Protein AF-A0A1B7MEP1-F1 (afdb_monomer)

Radius of gyration: 32.29 Å; Cα contacts (8 Å, |Δi|>4): 50; chains: 1; bounding box: 71×80×72 Å

Solvent-accessible surface area (backbone atoms only — not comparable to full-atom values): 10264 Å² total; per-residue (Å²): 138,83,87,85,88,88,86,80,92,76,86,88,84,75,83,90,73,89,74,81,84,78,90,70,82,79,74,71,77,76,84,64,59,68,63,49,52,53,50,51,51,52,48,52,54,51,49,54,53,48,52,52,52,44,51,51,49,16,66,77,67,74,41,58,53,68,57,53,52,52,51,50,49,58,62,42,48,66,64,74,46,75,61,55,59,72,58,42,42,55,53,52,45,65,82,37,41,70,62,47,41,53,74,48,51,92,72,38,76,90,61,93,63,86,75,49,73,67,55,54,49,54,34,48,54,54,47,36,70,76,28,78,91,46,45,65,59,55,37,53,51,52,52,52,49,49,59,64,64,68,56,82,71,48,72,69,56,56,51,56,63,74,72,109

Sequence (164 aa):
DWQVAPVMHGPSSYPDHHSLIDDSADIVPAVKGRRQDAANAALQEGFVDLERVIQELSRKTSLPTHQVITLWNKSHARVINNVNHWNAYGGYFKDNLKQELSRLGAEAPKSHGTPSATVRRNCYELFKMSFPDTWQDILELHEEAAMLLGVPQTVAMRGQEFQK

Mean predicted aligned error: 18.84 Å

Structure (mmCIF, N/CA/C/O backbone):
data_AF-A0A1B7MEP1-F1
#
_entry.id   AF-A0A1B7MEP1-F1
#
loop_
_atom_site.group_PDB
_atom_site.id
_atom_site.type_symbol
_atom_site.label_atom_id
_atom_site.label_alt_id
_atom_site.label_comp_id
_atom_site.label_asym_id
_atom_site.label_entity_id
_atom_site.label_seq_id
_atom_site.pdbx_PDB_ins_code
_atom_site.Cartn_x
_atom_site.Cartn_y
_atom_site.Cartn_z
_atom_site.occupancy
_atom_site.B_iso_or_equiv
_atom_site.auth_seq_id
_atom_site.auth_comp_id
_atom_site.auth_asym_id
_atom_site.auth_atom_id
_atom_site.pdbx_PDB_model_num
ATOM 1 N N . ASP A 1 1 ? 48.228 58.971 42.644 1.00 36.19 1 ASP A N 1
ATOM 2 C CA . ASP A 1 1 ? 49.571 58.4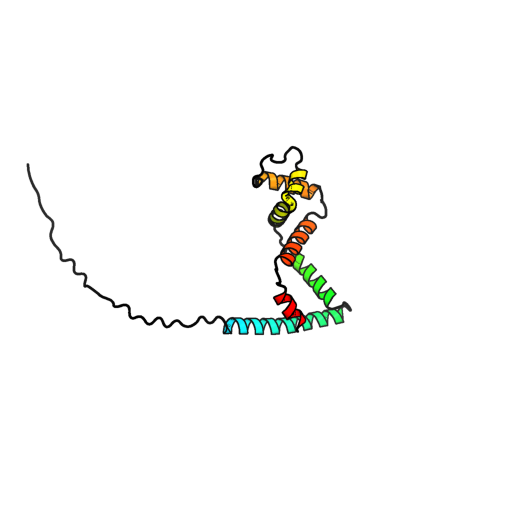75 42.965 1.00 36.19 1 ASP A CA 1
ATOM 3 C C . ASP A 1 1 ? 49.967 57.346 42.023 1.00 36.19 1 ASP A C 1
ATOM 5 O O . ASP A 1 1 ? 49.292 56.329 41.986 1.00 36.19 1 ASP A O 1
ATOM 9 N N . TRP A 1 2 ? 51.021 57.624 41.247 1.00 36.06 2 TRP A N 1
ATOM 10 C CA . TRP A 1 2 ? 51.977 56.729 40.565 1.00 36.06 2 TRP A CA 1
ATOM 11 C C . TRP A 1 2 ? 51.534 55.799 39.412 1.00 36.06 2 TRP A C 1
ATOM 13 O O . TRP A 1 2 ? 51.197 54.633 39.573 1.00 36.06 2 TRP A O 1
ATOM 23 N N . GLN A 1 3 ? 51.653 56.391 38.216 1.00 41.16 3 GLN A N 1
ATOM 24 C CA . GLN A 1 3 ? 52.064 55.863 36.900 1.00 41.16 3 GLN A CA 1
ATOM 25 C C . GLN A 1 3 ? 52.859 54.543 36.864 1.00 41.16 3 GLN A C 1
ATOM 27 O O . GLN A 1 3 ? 53.790 54.404 37.647 1.00 41.16 3 GLN A O 1
ATOM 32 N N . VAL A 1 4 ? 52.648 53.736 35.803 1.00 40.69 4 VAL A N 1
ATOM 33 C CA . VAL A 1 4 ? 53.688 53.329 34.817 1.00 40.69 4 VAL A CA 1
ATOM 34 C C . VAL A 1 4 ? 53.033 53.109 33.429 1.00 40.69 4 VAL A C 1
ATOM 36 O O . VAL A 1 4 ? 51.972 52.500 33.334 1.00 40.69 4 VAL A O 1
ATOM 39 N N . A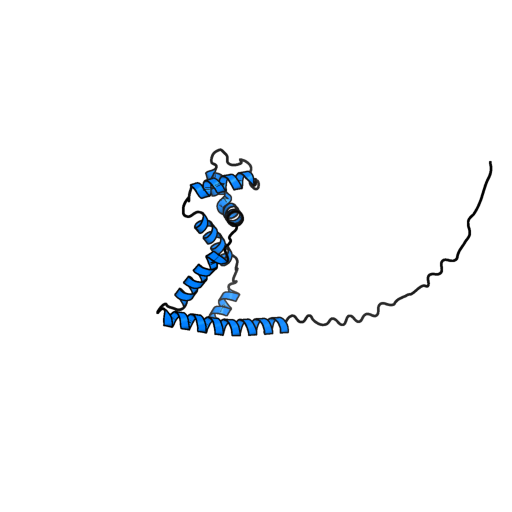LA A 1 5 ? 53.651 53.642 32.367 1.00 43.84 5 ALA A N 1
ATOM 40 C CA . ALA A 1 5 ? 53.265 53.545 30.946 1.00 43.84 5 ALA A CA 1
ATOM 41 C C . ALA A 1 5 ? 54.049 52.409 30.209 1.00 43.84 5 ALA A C 1
ATOM 43 O O . ALA A 1 5 ? 54.552 51.510 30.871 1.00 43.84 5 ALA A O 1
ATOM 44 N N . PRO A 1 6 ? 54.297 52.466 28.884 1.00 48.84 6 PRO A N 1
ATOM 45 C CA . PRO A 1 6 ? 53.495 51.985 27.751 1.00 48.84 6 PRO A CA 1
ATOM 46 C C . PRO A 1 6 ? 54.155 50.795 27.001 1.00 48.84 6 PRO A C 1
ATOM 48 O O . PRO A 1 6 ? 55.354 50.568 27.134 1.00 48.84 6 PRO A O 1
ATOM 51 N N . VAL A 1 7 ? 53.431 50.085 26.120 1.00 45.12 7 VAL A N 1
ATOM 52 C CA . VAL A 1 7 ? 54.064 49.166 25.143 1.00 45.12 7 VAL A CA 1
ATOM 53 C C . VAL A 1 7 ? 53.660 49.514 23.707 1.00 45.12 7 VAL A C 1
ATOM 55 O O . VAL A 1 7 ? 52.574 49.194 23.241 1.00 45.12 7 VAL A O 1
ATOM 58 N N . MET A 1 8 ? 54.586 50.232 23.067 1.00 39.50 8 MET A N 1
ATOM 59 C CA . MET A 1 8 ? 55.148 50.049 21.721 1.00 39.50 8 MET A CA 1
ATOM 60 C C . MET A 1 8 ? 54.208 49.831 20.522 1.00 39.50 8 MET A C 1
ATOM 62 O O . MET A 1 8 ? 53.596 48.783 20.343 1.00 39.50 8 MET A O 1
ATOM 66 N N . HIS A 1 9 ? 54.236 50.818 19.620 1.00 47.72 9 HIS A N 1
ATOM 67 C CA . HIS A 1 9 ? 53.804 50.712 18.227 1.00 47.72 9 HIS A CA 1
ATOM 68 C C . HIS A 1 9 ? 54.597 49.637 17.461 1.00 47.72 9 HIS A C 1
ATOM 70 O O . HIS A 1 9 ? 55.826 49.612 17.517 1.00 47.72 9 HIS A O 1
ATOM 76 N N . GLY A 1 10 ? 53.889 48.844 16.656 1.00 36.38 10 GLY A N 1
ATOM 77 C CA . GLY A 1 10 ? 54.418 48.100 15.510 1.00 36.38 10 GLY A CA 1
ATOM 78 C C . GLY A 1 10 ? 53.444 48.256 14.330 1.00 36.38 10 GLY A C 1
ATOM 79 O O . GLY A 1 10 ? 52.234 48.248 14.562 1.00 36.38 10 GLY A O 1
ATOM 80 N N . PRO A 1 11 ? 53.917 48.479 13.091 1.00 41.91 11 PRO A N 1
ATOM 81 C CA . PRO A 1 11 ? 53.073 48.942 11.992 1.00 41.91 11 PRO A CA 1
ATOM 82 C C . PRO A 1 11 ? 52.179 47.821 11.444 1.00 41.91 11 PRO A C 1
ATOM 84 O O . PRO A 1 11 ? 52.664 46.792 10.981 1.00 41.91 11 PRO A O 1
ATOM 87 N N . SER A 1 12 ? 50.863 48.051 11.451 1.00 41.28 12 SER A N 1
ATOM 88 C CA . SER A 1 12 ? 49.887 47.228 10.732 1.00 41.28 12 SER A CA 1
ATOM 89 C C . SER A 1 12 ? 50.012 47.504 9.235 1.00 41.28 12 SER A C 1
ATOM 91 O O . SER A 1 12 ? 49.410 48.440 8.713 1.00 41.28 12 SER A O 1
ATOM 93 N N . SER A 1 13 ? 50.823 46.705 8.547 1.00 45.12 13 SER A N 1
ATOM 94 C CA . SER A 1 13 ? 50.847 46.643 7.089 1.00 45.12 13 SER A CA 1
ATOM 95 C C . SER A 1 13 ? 49.875 45.554 6.638 1.00 45.12 13 SER A C 1
ATOM 97 O O . SER A 1 13 ? 50.174 44.370 6.755 1.00 45.12 13 SER A O 1
ATOM 99 N N . TYR A 1 14 ? 48.709 45.960 6.140 1.00 38.22 14 TYR A N 1
ATOM 100 C CA . TYR A 1 14 ? 47.888 45.136 5.255 1.00 38.22 14 TYR A CA 1
ATOM 101 C C . TYR A 1 14 ? 47.547 45.987 4.028 1.00 38.22 14 TYR A C 1
ATOM 103 O O . TYR A 1 14 ? 47.018 47.086 4.200 1.00 38.22 14 TYR A O 1
ATOM 111 N N . PRO A 1 15 ? 47.905 45.548 2.810 1.00 39.53 15 PRO A N 1
ATOM 112 C CA . PRO A 1 15 ? 47.643 46.314 1.603 1.00 39.53 15 PRO A CA 1
ATOM 113 C C . PRO A 1 15 ? 46.172 46.213 1.184 1.00 39.53 15 PRO A C 1
ATOM 115 O O . PRO A 1 15 ? 45.583 45.131 1.185 1.00 39.53 15 PRO A O 1
ATOM 118 N N . ASP A 1 16 ? 45.627 47.359 0.775 1.00 46.06 16 ASP A N 1
ATOM 119 C CA . ASP A 1 16 ? 44.421 47.488 -0.040 1.00 46.06 16 ASP A CA 1
ATOM 120 C C . ASP A 1 16 ? 44.541 46.622 -1.299 1.00 46.06 16 ASP A C 1
ATOM 122 O O . ASP A 1 16 ? 45.403 46.852 -2.150 1.00 46.06 16 ASP A O 1
ATOM 126 N N . HIS A 1 17 ? 43.639 45.657 -1.450 1.00 39.62 17 HIS A N 1
ATOM 127 C CA . HIS A 1 17 ? 43.380 45.002 -2.726 1.00 39.62 17 HIS A CA 1
ATOM 128 C C . HIS A 1 17 ? 41.904 45.185 -3.077 1.00 39.62 17 HIS A C 1
ATOM 130 O O . HIS A 1 17 ? 41.049 44.349 -2.786 1.00 39.62 17 HIS A O 1
ATOM 136 N N . HIS A 1 18 ? 41.621 46.301 -3.749 1.00 44.28 18 HIS A N 1
ATOM 137 C CA . HIS A 1 18 ? 40.458 46.429 -4.615 1.00 44.28 18 HIS A CA 1
ATOM 138 C C . HIS A 1 18 ? 40.539 45.339 -5.694 1.00 44.28 18 HIS A C 1
ATOM 140 O O . HIS A 1 18 ? 41.253 45.485 -6.684 1.00 44.28 18 HIS A O 1
ATOM 146 N N . SER A 1 19 ? 39.830 44.227 -5.495 1.00 40.16 19 SER A N 1
ATOM 147 C CA . SER A 1 19 ? 39.533 43.284 -6.573 1.00 40.16 19 SER A CA 1
ATOM 148 C C . SER A 1 19 ? 38.172 43.650 -7.151 1.00 40.16 19 SER A C 1
ATOM 150 O O . SER A 1 19 ? 37.121 43.436 -6.551 1.00 40.16 19 SER A O 1
ATOM 152 N N . LEU A 1 20 ? 38.233 44.299 -8.312 1.00 43.00 20 LEU A N 1
ATOM 153 C CA . LEU A 1 20 ? 37.113 44.463 -9.223 1.00 43.00 20 LEU A CA 1
ATOM 154 C C . LEU A 1 20 ? 36.593 43.068 -9.578 1.00 43.00 20 LEU A C 1
ATOM 156 O O . LEU A 1 20 ? 37.330 42.235 -10.102 1.00 43.00 20 LEU A O 1
ATOM 160 N N . ILE A 1 21 ? 35.332 42.831 -9.240 1.00 42.38 21 ILE A N 1
ATOM 161 C CA . ILE A 1 21 ? 34.550 41.704 -9.727 1.00 42.38 21 ILE A CA 1
ATOM 162 C C . ILE A 1 21 ? 34.384 41.934 -11.232 1.00 42.38 21 ILE A C 1
ATOM 164 O O . ILE A 1 21 ? 33.705 42.872 -11.641 1.00 42.38 21 ILE A O 1
ATOM 168 N N . ASP A 1 22 ? 35.077 41.127 -12.034 1.00 42.53 22 ASP A N 1
ATOM 169 C CA . ASP A 1 22 ? 34.839 41.013 -13.470 1.00 42.53 22 ASP A CA 1
ATOM 170 C C . ASP A 1 22 ? 33.661 40.055 -13.673 1.00 42.53 22 ASP A C 1
ATOM 172 O O . ASP A 1 22 ? 33.756 38.844 -13.445 1.00 42.53 22 ASP A O 1
ATOM 176 N N . ASP A 1 23 ? 32.518 40.643 -14.019 1.00 48.22 23 ASP A N 1
ATOM 177 C CA . ASP A 1 23 ? 31.302 39.961 -14.437 1.00 48.22 23 ASP A CA 1
ATOM 178 C C . ASP A 1 23 ? 31.548 39.224 -15.765 1.00 48.22 23 ASP A C 1
ATOM 180 O O . ASP A 1 23 ? 31.333 39.737 -16.863 1.00 48.22 23 ASP A O 1
ATOM 184 N N . SER A 1 24 ? 31.932 37.957 -15.671 1.00 44.16 24 SER A N 1
ATOM 185 C CA . SER A 1 24 ? 31.609 36.966 -16.697 1.00 44.16 24 SER A CA 1
ATOM 186 C C . SER A 1 24 ? 31.259 35.647 -16.036 1.00 44.16 24 SER A C 1
ATOM 188 O O . SER A 1 24 ? 32.018 34.680 -16.015 1.00 44.16 24 SER A O 1
ATOM 190 N N . ALA A 1 25 ? 30.046 35.623 -15.485 1.00 42.75 25 ALA A N 1
ATOM 191 C CA . ALA A 1 25 ? 29.309 34.389 -15.314 1.00 42.75 25 ALA A CA 1
ATOM 192 C C . ALA A 1 25 ? 29.060 33.787 -16.704 1.00 42.75 25 ALA A C 1
ATOM 194 O O . ALA A 1 25 ? 28.060 34.080 -17.361 1.00 42.75 25 ALA A O 1
ATOM 195 N N . ASP A 1 26 ? 29.971 32.919 -17.131 1.00 47.31 26 ASP A N 1
ATOM 196 C CA . ASP A 1 26 ? 29.672 31.881 -18.106 1.00 47.31 26 ASP A CA 1
ATOM 197 C C . ASP A 1 26 ? 28.629 30.962 -17.446 1.00 47.31 26 ASP A C 1
ATOM 199 O O . ASP A 1 26 ? 28.931 29.984 -16.756 1.00 47.31 26 ASP A O 1
ATOM 203 N N . ILE A 1 27 ? 27.355 31.349 -17.557 1.00 49.44 27 ILE A N 1
ATOM 204 C CA . ILE A 1 27 ? 26.225 30.498 -17.207 1.00 49.44 27 ILE A CA 1
ATOM 205 C C . ILE A 1 27 ? 26.223 29.389 -18.250 1.00 49.44 27 ILE A C 1
ATOM 207 O O . ILE A 1 27 ? 25.576 29.493 -19.289 1.00 49.44 27 ILE A O 1
ATOM 211 N N . VAL A 1 28 ? 26.953 28.311 -17.972 1.00 51.91 28 VAL A N 1
ATOM 212 C CA . VAL A 1 28 ? 26.781 27.051 -18.688 1.00 51.91 28 VAL A CA 1
ATOM 213 C C . VAL A 1 28 ? 25.327 26.631 -18.455 1.00 51.91 28 VAL A C 1
ATOM 215 O O . VAL A 1 28 ? 24.959 26.345 -17.309 1.00 51.91 28 VAL A O 1
ATOM 218 N N . PRO A 1 29 ? 24.459 26.603 -19.485 1.00 45.97 29 PRO A N 1
ATOM 219 C CA . PRO A 1 29 ? 23.092 26.161 -19.298 1.00 45.97 29 PRO A CA 1
ATOM 220 C C . PRO A 1 29 ? 23.139 24.709 -18.839 1.00 45.97 29 PRO A C 1
ATOM 222 O O . PRO A 1 29 ? 23.771 23.857 -19.468 1.00 45.97 29 PRO A O 1
ATOM 225 N N . ALA A 1 30 ? 22.497 24.450 -17.703 1.00 48.31 30 ALA A N 1
ATOM 226 C CA . ALA A 1 30 ? 22.461 23.152 -17.061 1.00 48.31 30 ALA A CA 1
ATOM 227 C C . ALA A 1 30 ? 22.172 22.033 -18.076 1.00 48.31 30 ALA A C 1
ATOM 229 O O . ALA A 1 30 ? 21.158 22.050 -18.778 1.00 48.31 30 ALA A O 1
ATOM 230 N N . VAL A 1 31 ? 23.054 21.030 -18.102 1.00 52.53 31 VAL A N 1
ATOM 231 C CA . VAL A 1 31 ? 22.923 19.761 -18.832 1.00 52.53 31 VAL A CA 1
ATOM 232 C C . VAL A 1 31 ? 21.744 18.971 -18.248 1.00 52.53 31 VAL A C 1
ATOM 234 O O . VAL A 1 31 ? 21.915 18.010 -17.503 1.00 52.53 31 VAL A O 1
ATOM 237 N N . LYS A 1 32 ? 20.520 19.419 -18.533 1.00 56.50 32 LYS A N 1
ATOM 238 C CA . LYS A 1 32 ? 19.277 18.809 -18.043 1.00 56.50 32 LYS A CA 1
ATOM 239 C C . LYS A 1 32 ? 18.601 17.935 -19.107 1.00 56.50 32 LYS A C 1
ATOM 241 O O . LYS A 1 32 ? 17.890 17.012 -18.743 1.00 56.50 32 LYS A O 1
ATOM 246 N N . GLY A 1 33 ? 18.895 18.154 -20.396 1.00 57.66 33 GLY A N 1
ATOM 247 C CA . GLY A 1 33 ? 18.329 17.384 -21.519 1.00 57.66 33 GLY A CA 1
ATOM 248 C C . GLY A 1 33 ? 19.050 16.061 -21.806 1.00 57.66 33 GLY A C 1
ATOM 249 O O . GLY A 1 33 ? 18.473 14.992 -21.662 1.00 57.66 33 GLY A O 1
ATOM 250 N N . ARG A 1 34 ? 20.356 16.101 -22.109 1.00 57.56 34 ARG A N 1
ATOM 251 C CA . ARG A 1 34 ? 21.104 14.922 -22.603 1.00 57.56 34 ARG A CA 1
ATOM 252 C C . ARG A 1 34 ? 21.117 13.730 -21.630 1.00 57.56 34 ARG A C 1
ATOM 254 O O . ARG A 1 34 ? 21.092 12.579 -22.055 1.00 57.56 34 ARG A O 1
ATOM 261 N N . ARG A 1 35 ? 21.147 13.994 -20.317 1.00 65.12 35 ARG A N 1
ATOM 262 C CA . ARG A 1 35 ? 21.082 12.947 -19.279 1.00 65.12 35 ARG A CA 1
ATOM 263 C C . ARG A 1 35 ? 19.693 12.308 -19.195 1.00 65.12 35 ARG A C 1
ATOM 265 O O . ARG A 1 35 ? 19.595 11.123 -18.898 1.00 65.12 35 ARG A O 1
ATOM 272 N N . GLN A 1 36 ? 18.643 13.080 -19.460 1.00 73.38 36 GLN A N 1
ATOM 273 C CA . GLN A 1 36 ? 17.266 12.597 -19.477 1.00 73.38 36 GLN A CA 1
ATOM 274 C C . GLN A 1 36 ? 16.992 11.766 -20.737 1.00 73.38 36 GLN A C 1
ATOM 276 O O . GLN A 1 36 ? 16.370 10.716 -20.639 1.00 73.38 36 GLN A O 1
ATOM 281 N N . ASP A 1 37 ? 17.558 12.151 -21.882 1.00 79.25 37 ASP A N 1
ATOM 282 C CA . ASP A 1 37 ? 17.459 11.374 -23.124 1.00 79.25 37 ASP A CA 1
ATOM 283 C C . ASP A 1 37 ? 18.165 10.018 -23.015 1.00 79.25 37 ASP A C 1
ATOM 285 O O . ASP A 1 37 ? 17.607 8.993 -23.400 1.00 79.25 37 ASP A O 1
ATOM 289 N N . ALA A 1 38 ? 19.364 9.989 -22.426 1.00 83.44 38 ALA A N 1
ATOM 290 C CA . ALA A 1 38 ? 20.085 8.743 -22.172 1.00 83.44 38 ALA A CA 1
ATOM 291 C C . ALA A 1 38 ? 19.325 7.825 -21.198 1.00 83.44 38 ALA A C 1
ATOM 293 O O . ALA A 1 38 ? 19.261 6.616 -21.410 1.00 83.44 38 ALA A O 1
ATOM 294 N N . ALA A 1 39 ? 18.711 8.395 -20.155 1.00 85.50 39 ALA A N 1
ATOM 295 C CA . ALA A 1 39 ? 17.869 7.639 -19.231 1.00 85.50 39 ALA A CA 1
ATOM 296 C C . ALA A 1 39 ? 16.621 7.074 -19.929 1.00 85.50 39 ALA A C 1
ATOM 298 O O . ALA A 1 39 ? 16.280 5.913 -19.725 1.00 85.50 39 ALA A O 1
ATOM 299 N N . ASN A 1 40 ? 15.973 7.860 -20.791 1.00 88.31 40 ASN A N 1
ATOM 300 C CA . ASN A 1 40 ? 14.815 7.413 -21.562 1.00 88.31 40 ASN A CA 1
ATOM 301 C C . ASN A 1 40 ? 15.184 6.310 -22.563 1.00 88.31 40 ASN A C 1
ATOM 303 O O . ASN A 1 40 ? 14.430 5.353 -22.712 1.00 88.31 40 ASN A O 1
ATOM 307 N N . ALA A 1 41 ? 16.345 6.412 -23.215 1.00 90.62 41 ALA A N 1
ATOM 308 C CA . ALA A 1 41 ? 16.844 5.375 -24.114 1.00 90.62 41 ALA A CA 1
ATOM 309 C C . ALA A 1 41 ? 17.090 4.055 -23.367 1.00 90.62 41 ALA A C 1
ATOM 311 O O . ALA A 1 41 ? 16.627 3.008 -23.812 1.00 90.62 41 ALA A O 1
ATOM 312 N N . ALA A 1 42 ? 17.732 4.119 -22.196 1.00 92.88 42 ALA A N 1
ATOM 313 C CA . ALA A 1 42 ? 17.960 2.950 -21.350 1.00 92.88 42 ALA A CA 1
ATOM 314 C C . ALA A 1 42 ? 16.648 2.331 -20.836 1.00 92.88 42 ALA A C 1
ATOM 316 O O . ALA A 1 42 ? 16.512 1.111 -20.795 1.00 92.88 42 ALA A O 1
ATOM 317 N N . LEU A 1 43 ? 15.657 3.155 -20.473 1.00 93.38 43 LEU A N 1
ATOM 318 C CA . LEU A 1 43 ? 14.328 2.667 -20.094 1.00 93.38 43 LEU A CA 1
ATOM 319 C C . LEU A 1 43 ? 13.632 1.971 -21.262 1.00 93.38 43 LEU A C 1
ATOM 321 O O . LEU A 1 43 ? 13.057 0.905 -21.074 1.00 93.38 43 LEU A O 1
ATOM 325 N N . GLN A 1 44 ? 13.704 2.545 -22.463 1.00 92.94 44 GLN A N 1
ATOM 326 C CA . GLN A 1 44 ? 13.084 1.960 -23.646 1.00 92.94 44 GLN A CA 1
ATOM 327 C C . GLN A 1 44 ? 13.706 0.604 -23.998 1.00 92.94 44 GLN A C 1
ATOM 329 O O . GLN A 1 44 ? 12.976 -0.341 -24.289 1.00 92.94 44 GLN A O 1
ATOM 334 N N . GLU A 1 45 ? 15.035 0.498 -23.941 1.00 94.94 45 GLU A N 1
ATOM 335 C CA . GLU A 1 45 ? 15.751 -0.770 -24.105 1.00 94.94 45 GLU A CA 1
ATOM 336 C C . GLU A 1 45 ? 15.307 -1.788 -23.045 1.00 94.94 45 GLU A C 1
ATOM 338 O O . GLU A 1 45 ? 14.890 -2.898 -23.379 1.00 94.94 45 GLU A O 1
ATOM 343 N N . GLY A 1 46 ? 15.265 -1.371 -21.777 1.00 96.00 46 GLY A N 1
ATOM 344 C CA . GLY A 1 46 ? 14.793 -2.211 -20.679 1.00 96.00 46 GLY A CA 1
ATOM 345 C C . GLY A 1 46 ? 13.341 -2.678 -20.842 1.00 96.00 46 GLY A C 1
ATOM 346 O O . GLY A 1 46 ? 13.027 -3.826 -20.534 1.00 96.00 46 GLY A O 1
ATOM 347 N N . PHE A 1 47 ? 12.443 -1.836 -21.360 1.00 95.25 47 PHE A N 1
ATOM 348 C CA . PHE A 1 47 ? 11.054 -2.222 -21.623 1.00 95.25 47 PHE A CA 1
ATOM 349 C C . PHE A 1 47 ? 10.937 -3.255 -22.742 1.00 95.25 47 PHE A C 1
ATOM 351 O O . PHE A 1 47 ? 10.124 -4.171 -22.629 1.00 95.25 47 PHE A O 1
ATOM 358 N N . VAL A 1 48 ? 11.764 -3.159 -23.787 1.00 96.81 48 VAL A N 1
ATOM 359 C CA . VAL A 1 48 ? 11.823 -4.179 -24.845 1.00 96.81 48 VAL A CA 1
ATOM 360 C C . VAL A 1 48 ? 12.280 -5.522 -24.273 1.00 96.81 48 VAL A C 1
ATOM 362 O O . VAL A 1 48 ? 11.696 -6.563 -24.587 1.00 96.81 48 VAL A O 1
ATOM 365 N N . ASP A 1 49 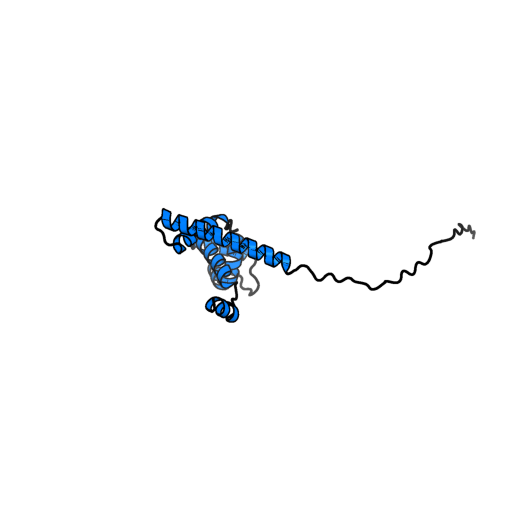? 13.282 -5.506 -23.396 1.00 96.62 49 ASP A N 1
ATOM 366 C CA . ASP A 1 49 ? 13.754 -6.716 -22.729 1.00 96.62 49 ASP A CA 1
ATOM 367 C C . ASP A 1 49 ? 12.698 -7.335 -21.812 1.00 96.62 49 ASP A C 1
ATOM 369 O O . ASP A 1 49 ? 12.490 -8.552 -21.850 1.00 96.62 49 ASP A O 1
ATOM 373 N N . LEU A 1 50 ? 11.989 -6.516 -21.032 1.00 95.25 50 LEU A N 1
ATOM 374 C CA . LEU A 1 50 ? 10.899 -6.980 -20.174 1.00 95.25 50 LEU A CA 1
ATOM 375 C C . LEU A 1 50 ? 9.752 -7.580 -20.986 1.00 95.25 50 LEU A C 1
ATOM 377 O O . LEU A 1 50 ? 9.302 -8.679 -20.667 1.00 95.25 50 LEU A O 1
ATOM 381 N N . GLU A 1 51 ? 9.314 -6.911 -22.054 1.00 96.06 51 GLU A N 1
ATOM 382 C CA . GLU A 1 51 ? 8.247 -7.409 -22.926 1.00 96.06 51 GLU A CA 1
ATOM 383 C C . GLU A 1 51 ? 8.613 -8.782 -23.503 1.00 96.06 51 GLU A C 1
ATOM 385 O O . GLU A 1 51 ? 7.816 -9.721 -23.454 1.00 96.06 51 GLU A O 1
ATOM 390 N N . ARG A 1 52 ? 9.861 -8.947 -23.959 1.00 96.88 52 ARG A N 1
ATOM 391 C CA . ARG A 1 52 ? 10.372 -10.231 -24.454 1.00 96.88 52 ARG A CA 1
ATOM 392 C C . ARG A 1 52 ? 10.286 -11.332 -23.394 1.00 96.88 52 ARG A C 1
ATOM 394 O O . ARG A 1 52 ? 9.823 -12.434 -23.697 1.00 96.88 52 ARG A O 1
ATOM 401 N N . VAL A 1 53 ? 10.707 -11.051 -22.160 1.00 97.19 53 VAL A N 1
ATOM 402 C CA . VAL A 1 53 ? 10.649 -12.021 -21.053 1.00 97.19 53 VAL A CA 1
ATOM 403 C C . VAL A 1 53 ? 9.201 -12.367 -20.697 1.00 97.19 53 VAL A C 1
ATOM 405 O O . VAL A 1 53 ? 8.876 -13.542 -20.513 1.00 97.19 53 VAL A O 1
ATOM 408 N N . ILE A 1 54 ? 8.310 -11.376 -20.637 1.00 95.44 54 ILE A N 1
ATOM 409 C CA . ILE A 1 54 ? 6.895 -11.591 -20.312 1.00 95.44 54 ILE A CA 1
ATOM 410 C C . ILE A 1 54 ? 6.220 -12.447 -21.393 1.00 95.44 54 ILE A C 1
ATOM 412 O O . ILE A 1 54 ? 5.508 -13.396 -21.060 1.00 95.44 54 ILE A O 1
ATOM 416 N N . GLN A 1 55 ? 6.474 -12.178 -22.676 1.00 95.12 55 GLN A N 1
ATOM 417 C CA . GLN A 1 55 ? 5.951 -12.989 -23.780 1.00 95.12 55 GLN A CA 1
ATOM 418 C C . GLN A 1 55 ? 6.474 -14.429 -23.737 1.00 95.12 55 GLN A C 1
ATOM 420 O O . GLN A 1 55 ? 5.723 -15.382 -23.963 1.00 95.12 55 GLN A O 1
ATOM 425 N N . GLU A 1 56 ? 7.753 -14.620 -23.408 1.00 97.06 56 GLU A N 1
ATOM 426 C CA . GLU A 1 56 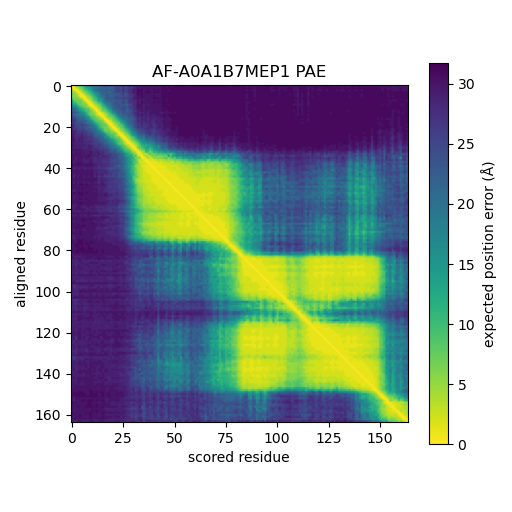? 8.327 -15.954 -23.251 1.00 97.06 56 GLU A CA 1
ATOM 427 C C . GLU A 1 56 ? 7.658 -16.728 -22.107 1.00 97.06 56 GLU A C 1
ATOM 429 O O . GLU A 1 56 ? 7.316 -17.904 -22.274 1.00 97.06 56 GLU A O 1
ATOM 434 N N . LEU A 1 57 ? 7.436 -16.074 -20.966 1.00 94.69 57 LEU A N 1
ATOM 435 C CA . LEU A 1 57 ? 6.724 -16.653 -19.828 1.00 94.69 57 LEU A CA 1
ATOM 436 C C . LEU A 1 57 ? 5.275 -16.980 -20.181 1.00 94.69 57 LEU A C 1
ATOM 438 O O . LEU A 1 57 ? 4.809 -18.073 -19.854 1.00 94.69 57 LEU A O 1
ATOM 442 N N . SER A 1 58 ? 4.589 -16.088 -20.895 1.00 93.31 58 SER A N 1
ATOM 443 C CA . SER A 1 58 ? 3.232 -16.317 -21.393 1.00 93.31 58 SER A CA 1
ATOM 444 C C . SER A 1 58 ? 3.172 -17.590 -22.239 1.00 93.31 58 SER A C 1
ATOM 446 O O . SER A 1 58 ? 2.378 -18.487 -21.958 1.00 93.31 58 SER A O 1
ATOM 448 N N . ARG A 1 59 ? 4.097 -17.751 -23.194 1.00 95.50 59 ARG A N 1
ATOM 449 C CA . ARG A 1 59 ? 4.182 -18.954 -24.034 1.00 95.50 59 ARG A CA 1
ATOM 450 C C . ARG A 1 59 ? 4.491 -20.222 -23.234 1.00 95.50 59 ARG A C 1
ATOM 452 O O . ARG A 1 59 ? 3.882 -21.256 -23.487 1.00 95.50 59 ARG A O 1
ATOM 459 N N . LYS A 1 60 ? 5.432 -20.169 -22.283 1.00 96.75 60 LYS A N 1
ATOM 460 C CA . LYS A 1 60 ? 5.827 -21.341 -21.473 1.00 96.75 60 LYS A CA 1
ATOM 461 C C . LYS A 1 60 ? 4.731 -21.797 -20.512 1.00 96.75 60 LYS A C 1
ATOM 463 O O . LYS A 1 60 ? 4.628 -22.986 -20.234 1.00 96.75 60 LYS A O 1
ATOM 468 N N . THR A 1 61 ? 3.940 -20.863 -19.993 1.00 90.62 61 THR A N 1
ATOM 469 C CA . THR A 1 61 ? 2.915 -21.135 -18.974 1.00 90.62 61 THR A CA 1
ATOM 470 C C . THR A 1 61 ? 1.503 -21.226 -19.547 1.00 90.62 61 THR A C 1
ATOM 472 O O . THR A 1 61 ? 0.584 -21.608 -18.832 1.00 90.62 61 THR A O 1
ATOM 475 N N . SER A 1 62 ? 1.320 -20.892 -20.830 1.00 91.88 62 SER A N 1
ATOM 476 C CA . SER A 1 62 ? 0.008 -20.717 -21.476 1.00 91.88 62 SER A CA 1
ATOM 477 C C . SER A 1 62 ? -0.893 -19.677 -20.794 1.00 91.88 62 SER A C 1
ATOM 479 O O . SER A 1 62 ? -2.103 -19.663 -21.011 1.00 91.88 62 SER A O 1
ATOM 481 N N . LEU A 1 63 ? -0.318 -18.793 -19.974 1.00 83.00 63 LEU A N 1
ATOM 482 C CA . LEU A 1 63 ? -1.034 -17.693 -19.338 1.00 83.00 63 LEU A CA 1
ATOM 483 C C . LEU A 1 63 ? -0.984 -16.451 -20.231 1.00 83.00 63 LEU A C 1
ATOM 485 O O . LEU A 1 63 ? 0.061 -16.172 -20.818 1.00 83.00 63 LEU A O 1
ATOM 489 N N . PRO A 1 64 ? -2.053 -15.647 -20.309 1.00 90.81 64 PRO A N 1
ATOM 490 C CA . PRO A 1 64 ? -1.993 -14.348 -20.969 1.00 90.81 64 PRO A CA 1
ATOM 491 C C . PRO A 1 64 ? -0.944 -13.421 -20.330 1.00 90.81 64 PRO A C 1
ATOM 493 O O . PRO A 1 64 ? -0.810 -13.392 -19.106 1.00 90.81 64 PRO A O 1
ATOM 496 N N . THR A 1 65 ? -0.270 -12.596 -21.139 1.00 85.06 65 THR A N 1
ATOM 497 C CA . THR A 1 65 ? 0.730 -11.585 -20.723 1.00 85.06 65 THR A CA 1
ATOM 498 C C . THR A 1 65 ? 0.288 -10.778 -19.496 1.00 85.06 65 THR A C 1
ATOM 500 O O . THR A 1 65 ? 1.049 -10.637 -18.541 1.00 85.06 65 THR A O 1
ATOM 503 N N . HIS A 1 66 ? -0.969 -10.314 -19.464 1.00 80.06 66 HIS A N 1
ATOM 504 C CA . HIS A 1 66 ? -1.487 -9.540 -18.331 1.00 80.06 66 HIS A CA 1
ATOM 505 C C . HIS A 1 66 ? -1.477 -10.333 -17.012 1.00 80.06 66 HIS A C 1
ATOM 507 O O . HIS A 1 66 ? -1.141 -9.773 -15.975 1.00 80.06 66 HIS A O 1
ATOM 513 N N . GLN A 1 67 ? -1.782 -11.637 -17.037 1.00 71.69 67 GLN A N 1
ATOM 514 C CA . GLN A 1 67 ? -1.775 -12.471 -15.831 1.00 71.69 67 GLN A CA 1
ATOM 515 C C . GLN A 1 67 ? -0.356 -12.717 -15.329 1.00 71.69 67 GLN A C 1
ATOM 517 O O . GLN A 1 67 ? -0.128 -12.722 -14.122 1.00 71.69 67 GLN A O 1
ATOM 522 N N . VAL A 1 68 ? 0.609 -12.872 -16.239 1.00 87.75 68 VAL A N 1
ATOM 523 C CA . VAL A 1 68 ? 2.031 -12.982 -15.886 1.00 87.75 68 VAL A CA 1
ATOM 524 C C . VAL A 1 68 ? 2.495 -11.718 -15.159 1.00 87.75 68 VAL A C 1
ATOM 526 O O . VAL A 1 68 ? 3.113 -11.821 -14.101 1.00 87.75 68 VAL A O 1
ATOM 529 N N . ILE A 1 69 ? 2.128 -10.535 -15.664 1.00 87.12 69 ILE A N 1
ATOM 530 C CA . ILE A 1 69 ? 2.434 -9.249 -15.020 1.00 87.12 69 ILE A CA 1
ATOM 531 C C . ILE A 1 69 ? 1.755 -9.151 -13.649 1.00 87.12 69 ILE A C 1
ATOM 533 O O . ILE A 1 69 ? 2.403 -8.786 -12.672 1.00 87.12 69 ILE A O 1
ATOM 537 N N . THR A 1 70 ? 0.476 -9.526 -13.533 1.00 80.00 70 THR A N 1
ATOM 538 C CA . THR A 1 70 ? -0.235 -9.545 -12.244 1.00 80.00 70 THR A CA 1
ATOM 539 C C . THR A 1 70 ? 0.454 -10.454 -11.225 1.00 80.00 70 THR A C 1
ATOM 541 O O . THR A 1 70 ? 0.620 -10.068 -10.068 1.00 80.00 70 THR A O 1
ATOM 544 N N . LEU A 1 71 ? 0.881 -11.651 -11.633 1.00 84.31 71 LEU A N 1
ATOM 545 C CA . LEU A 1 71 ? 1.574 -12.595 -10.756 1.00 84.31 71 LEU A CA 1
ATOM 546 C C . LEU A 1 71 ? 2.965 -12.091 -10.352 1.00 84.31 71 LEU A C 1
ATOM 548 O O . LEU A 1 71 ? 3.339 -12.232 -9.189 1.00 84.31 71 LEU A O 1
ATOM 552 N N . TRP A 1 72 ? 3.695 -11.466 -11.278 1.00 86.50 72 TRP A N 1
ATOM 553 C CA . TRP A 1 72 ? 4.985 -10.830 -11.012 1.00 86.50 72 TRP A CA 1
ATOM 554 C C . TRP A 1 72 ? 4.850 -9.655 -10.036 1.00 86.50 72 TRP A C 1
ATOM 556 O O . TRP A 1 72 ? 5.577 -9.593 -9.044 1.00 86.50 72 TRP A O 1
ATOM 566 N N . ASN A 1 73 ? 3.864 -8.781 -10.240 1.00 81.38 73 ASN A N 1
ATOM 567 C CA . ASN A 1 73 ? 3.550 -7.707 -9.301 1.00 81.38 73 ASN A CA 1
ATOM 568 C C . ASN A 1 73 ? 3.182 -8.277 -7.931 1.00 81.38 73 ASN A C 1
ATOM 570 O O . ASN A 1 73 ? 3.724 -7.829 -6.935 1.00 81.38 73 ASN A O 1
ATOM 574 N N . LYS A 1 74 ? 2.358 -9.329 -7.853 1.00 72.94 74 LYS A N 1
ATOM 575 C CA . LYS A 1 74 ? 1.996 -9.973 -6.577 1.00 72.94 74 LYS A CA 1
ATOM 576 C C . LYS A 1 74 ? 3.184 -10.641 -5.872 1.00 72.94 74 LYS A C 1
ATOM 578 O O . LYS A 1 74 ? 3.191 -10.734 -4.643 1.00 72.94 74 LYS A O 1
ATOM 583 N N . SER A 1 75 ? 4.167 -11.149 -6.618 1.00 75.00 75 SER A N 1
ATOM 584 C CA . SER A 1 75 ? 5.371 -11.747 -6.030 1.00 75.00 75 SER A CA 1
ATOM 585 C C . SER A 1 75 ? 6.341 -10.690 -5.506 1.00 75.00 75 SER A C 1
ATOM 587 O O . SER A 1 75 ? 7.037 -10.951 -4.531 1.00 75.00 75 SER A O 1
ATOM 589 N N . HIS A 1 76 ? 6.372 -9.508 -6.126 1.00 66.69 76 HIS A N 1
ATOM 590 C CA . HIS A 1 76 ? 7.244 -8.401 -5.729 1.00 66.69 76 HIS A CA 1
ATOM 591 C C . HIS A 1 76 ? 6.583 -7.441 -4.746 1.00 66.69 76 HIS A C 1
ATOM 593 O O . HIS A 1 76 ? 7.292 -6.899 -3.910 1.00 66.69 76 HIS A O 1
ATOM 599 N N . ALA A 1 77 ? 5.258 -7.291 -4.763 1.00 56.94 77 ALA A N 1
ATOM 600 C CA . ALA A 1 77 ? 4.503 -6.528 -3.774 1.00 56.94 77 ALA A CA 1
ATOM 601 C C . ALA A 1 77 ? 4.843 -7.037 -2.374 1.00 56.94 77 ALA A C 1
ATOM 603 O O . ALA A 1 77 ? 5.308 -6.264 -1.559 1.00 56.94 77 ALA A O 1
ATOM 604 N N . ARG A 1 78 ? 4.829 -8.357 -2.143 1.00 54.28 78 ARG A N 1
ATOM 605 C CA . ARG A 1 78 ? 5.225 -8.950 -0.849 1.00 54.28 78 ARG A CA 1
ATOM 606 C C . ARG A 1 78 ? 6.694 -8.738 -0.450 1.00 54.28 78 ARG A C 1
ATOM 608 O O . ARG A 1 78 ? 7.023 -8.883 0.720 1.00 54.28 78 ARG A O 1
ATOM 615 N N . VAL A 1 79 ? 7.587 -8.457 -1.403 1.00 51.66 79 VAL A N 1
ATOM 616 C CA . VAL A 1 79 ? 9.039 -8.303 -1.168 1.00 51.66 79 VAL A CA 1
ATOM 617 C C . VAL A 1 79 ? 9.432 -6.829 -1.019 1.00 51.66 79 VAL A C 1
ATOM 619 O O . VAL A 1 79 ? 10.277 -6.498 -0.192 1.00 51.66 79 VAL A O 1
ATOM 622 N N . ILE A 1 80 ? 8.809 -5.941 -1.796 1.00 54.16 80 ILE A N 1
ATOM 623 C CA . ILE A 1 80 ? 8.942 -4.482 -1.693 1.00 54.16 80 ILE A CA 1
ATOM 624 C C . ILE A 1 80 ? 8.202 -3.993 -0.442 1.00 54.16 80 ILE A C 1
ATOM 626 O O . ILE A 1 80 ? 8.697 -3.116 0.268 1.00 54.16 80 ILE A O 1
ATOM 630 N N . ASN A 1 81 ? 7.093 -4.650 -0.099 1.00 52.97 81 ASN A N 1
ATOM 631 C CA . ASN A 1 81 ? 6.349 -4.439 1.129 1.00 52.97 81 ASN A CA 1
ATOM 632 C C . ASN A 1 81 ? 6.980 -5.203 2.298 1.00 52.97 81 ASN A C 1
ATOM 634 O O . ASN A 1 81 ? 6.308 -5.968 2.987 1.00 52.97 81 ASN A O 1
ATOM 638 N N . ASN A 1 82 ? 8.218 -4.863 2.674 1.00 55.19 82 ASN A N 1
ATOM 639 C CA . ASN A 1 82 ? 8.511 -4.827 4.112 1.00 55.19 82 ASN A CA 1
ATOM 640 C C . ASN A 1 82 ? 7.762 -3.622 4.711 1.00 55.19 82 ASN A C 1
ATOM 642 O O . ASN A 1 82 ? 8.364 -2.680 5.233 1.00 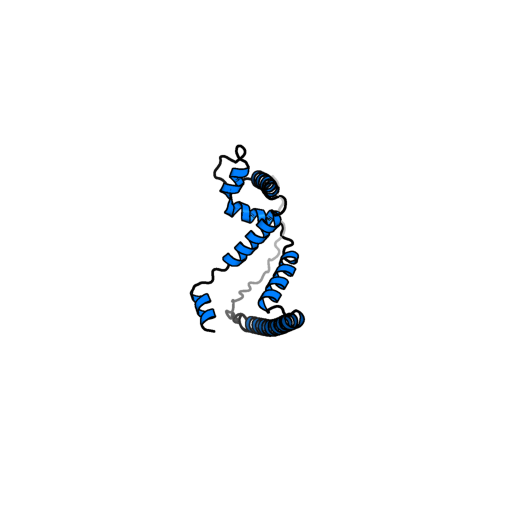55.19 82 ASN A O 1
ATOM 646 N N . VAL A 1 83 ? 6.438 -3.606 4.512 1.00 62.81 83 VAL A N 1
ATOM 647 C CA . VAL A 1 83 ? 5.548 -2.540 4.918 1.00 62.81 83 VAL A CA 1
ATOM 648 C C . VAL A 1 83 ? 5.701 -2.477 6.412 1.00 62.81 83 VAL A C 1
ATOM 650 O O . VAL A 1 83 ? 5.413 -3.419 7.157 1.00 62.81 83 VAL A O 1
ATOM 653 N N . ASN A 1 84 ? 6.222 -1.349 6.871 1.00 85.38 84 ASN A N 1
ATOM 654 C CA . ASN A 1 84 ? 6.137 -1.041 8.271 1.00 85.38 84 ASN A CA 1
ATOM 655 C C . ASN A 1 84 ? 4.649 -0.818 8.545 1.00 85.38 84 ASN A C 1
ATOM 657 O O . ASN A 1 84 ? 4.132 0.277 8.339 1.00 85.38 84 ASN A O 1
ATOM 661 N N . HIS A 1 85 ? 3.954 -1.872 8.967 1.00 88.06 85 HIS A N 1
ATOM 662 C CA . HIS A 1 85 ? 2.501 -1.874 9.104 1.00 88.06 85 HIS A CA 1
ATOM 663 C C . HIS A 1 85 ? 2.020 -0.809 10.091 1.00 88.06 85 HIS A C 1
ATOM 665 O O . HIS A 1 85 ? 0.908 -0.309 9.983 1.00 88.06 85 HIS A O 1
ATOM 671 N N . TRP A 1 86 ? 2.883 -0.388 11.017 1.00 91.75 86 TRP A N 1
ATOM 672 C CA . TRP A 1 86 ? 2.613 0.753 11.880 1.00 91.75 86 TRP A CA 1
ATOM 673 C C . TRP A 1 86 ? 2.573 2.090 11.118 1.00 91.75 86 TRP A C 1
ATOM 675 O O . TRP A 1 86 ? 1.769 2.965 11.448 1.00 91.75 86 TRP A O 1
ATOM 685 N N . ASN A 1 87 ? 3.417 2.259 10.098 1.00 89.94 87 ASN A N 1
ATOM 686 C CA . ASN A 1 87 ? 3.392 3.425 9.216 1.00 89.94 87 ASN A CA 1
ATOM 687 C C . ASN A 1 87 ? 2.202 3.373 8.253 1.00 89.94 87 ASN A C 1
ATOM 689 O O . ASN A 1 87 ? 1.500 4.379 8.150 1.00 89.94 87 ASN A O 1
ATOM 693 N N . ALA A 1 88 ? 1.932 2.218 7.633 1.00 89.81 88 ALA A N 1
ATOM 694 C CA . ALA A 1 88 ? 0.757 2.025 6.775 1.00 89.81 88 ALA A CA 1
ATOM 695 C C . ALA A 1 88 ? -0.540 2.291 7.553 1.00 89.81 88 ALA A C 1
ATOM 697 O O . ALA A 1 88 ? -1.375 3.097 7.142 1.00 89.81 88 ALA A O 1
ATOM 698 N N . TYR A 1 89 ? -0.640 1.750 8.772 1.00 95.12 89 TYR A N 1
ATOM 699 C CA . TYR A 1 89 ? -1.732 2.065 9.688 1.00 95.12 89 TYR A CA 1
ATOM 700 C C . TYR A 1 89 ? -1.811 3.562 10.015 1.00 95.12 89 TYR A C 1
ATOM 702 O O . TYR A 1 89 ? -2.894 4.108 10.183 1.00 95.12 89 TYR A O 1
ATOM 710 N N . GLY A 1 90 ? -0.680 4.267 10.081 1.00 92.62 90 GLY A N 1
ATOM 711 C CA . GLY A 1 90 ? -0.655 5.716 10.263 1.00 92.62 90 GLY A CA 1
ATOM 712 C C . GLY A 1 90 ? -1.342 6.494 9.134 1.00 92.62 90 GLY A C 1
ATOM 713 O O . GLY A 1 90 ? -1.953 7.526 9.419 1.00 92.62 90 GLY A O 1
ATOM 714 N N . GLY A 1 91 ? -1.252 6.019 7.888 1.00 91.12 91 GLY A N 1
ATOM 715 C CA . GLY A 1 91 ? -2.008 6.545 6.748 1.00 91.12 91 GLY A CA 1
ATOM 716 C C . GLY A 1 91 ? -3.487 6.184 6.854 1.00 91.12 91 GLY A C 1
ATOM 717 O O . GLY A 1 91 ? -4.332 7.074 6.932 1.00 91.12 91 GLY A O 1
ATOM 718 N N . TYR A 1 92 ? -3.778 4.890 7.003 1.00 94.56 92 TYR A N 1
ATOM 719 C CA . TYR A 1 92 ? -5.135 4.366 7.170 1.00 94.56 92 TYR A CA 1
ATOM 720 C C . TYR A 1 92 ? -5.919 5.085 8.278 1.00 94.56 92 TYR A C 1
ATOM 722 O O . TYR A 1 92 ? -7.063 5.489 8.082 1.00 94.56 92 TYR A O 1
ATOM 730 N N . PHE A 1 93 ? -5.294 5.304 9.435 1.00 93.56 93 PHE A N 1
ATOM 731 C CA . PHE A 1 93 ? -5.899 5.962 10.590 1.00 93.56 93 PHE A CA 1
ATOM 732 C C . PHE A 1 93 ? -6.301 7.414 10.308 1.00 93.56 93 PHE A C 1
ATOM 734 O O . PHE A 1 93 ? -7.294 7.886 10.853 1.00 93.56 93 PHE A O 1
ATOM 741 N N . LYS A 1 94 ? -5.545 8.144 9.479 1.00 90.88 94 LYS A N 1
ATOM 742 C CA . LYS A 1 94 ? -5.892 9.528 9.117 1.00 90.88 94 LYS A CA 1
ATOM 743 C C . LYS A 1 94 ? -7.132 9.563 8.232 1.00 90.88 94 LYS A C 1
ATOM 745 O O . LYS A 1 94 ? -8.036 10.352 8.498 1.00 90.88 94 LYS A O 1
ATOM 750 N N . ASP A 1 95 ? -7.186 8.678 7.244 1.00 91.38 95 ASP A N 1
ATOM 751 C CA . ASP A 1 95 ? -8.293 8.612 6.290 1.00 91.38 95 ASP A CA 1
ATOM 752 C C . ASP A 1 95 ? -9.570 8.056 6.939 1.00 91.38 95 ASP A C 1
ATOM 754 O O . ASP A 1 95 ? -10.680 8.467 6.605 1.00 91.38 95 ASP A O 1
ATOM 758 N N . ASN A 1 96 ? -9.418 7.177 7.935 1.00 92.44 96 ASN A N 1
ATOM 759 C CA . ASN A 1 96 ? -10.512 6.484 8.622 1.00 92.44 96 ASN A CA 1
ATOM 760 C C . ASN A 1 96 ? -10.702 6.955 10.076 1.00 92.44 96 ASN A C 1
ATOM 762 O O . ASN A 1 96 ? -11.254 6.237 10.910 1.00 92.44 96 ASN A O 1
ATOM 766 N N . LEU A 1 97 ? -10.283 8.185 10.392 1.00 90.00 97 LEU A N 1
ATOM 767 C CA . LEU A 1 97 ? -10.177 8.706 11.761 1.00 90.00 97 LEU A CA 1
ATOM 768 C C . LEU A 1 97 ? -11.434 8.490 12.614 1.00 90.00 97 LEU A C 1
ATOM 770 O O . LEU A 1 97 ? -11.358 8.017 13.745 1.00 90.00 97 LEU A O 1
ATOM 774 N N . LYS A 1 98 ? -12.610 8.828 12.075 1.00 89.06 98 LYS A N 1
ATOM 775 C CA . LYS A 1 98 ? -13.885 8.699 12.800 1.00 89.06 98 LYS A CA 1
ATOM 776 C C . LYS A 1 98 ? -14.211 7.239 13.118 1.00 89.06 98 LYS A C 1
ATOM 778 O O . LYS A 1 98 ? -14.683 6.951 14.215 1.00 89.06 98 LYS A O 1
ATOM 783 N N . GLN A 1 99 ? -13.950 6.335 12.174 1.00 91.75 99 GLN A N 1
ATOM 784 C CA . GLN A 1 99 ? -14.195 4.908 12.350 1.00 91.75 99 GLN A CA 1
ATOM 785 C C . GLN A 1 99 ? -13.243 4.329 13.396 1.00 91.75 99 GLN A C 1
ATOM 787 O O . GLN A 1 99 ? -13.698 3.666 14.324 1.00 91.75 99 GLN A O 1
ATOM 792 N N . GLU A 1 100 ? -11.950 4.634 13.314 1.00 92.69 100 GLU A N 1
ATOM 793 C CA . GLU A 1 100 ? -10.973 4.095 14.263 1.00 92.69 100 GLU A CA 1
ATOM 794 C C . GLU A 1 100 ? -11.190 4.630 15.683 1.00 92.69 100 GLU A C 1
ATOM 796 O O . GLU A 1 100 ? -11.080 3.876 16.648 1.00 92.69 100 GLU A O 1
ATOM 801 N N . LEU A 1 101 ? -11.590 5.897 15.835 1.00 89.69 101 LEU A N 1
ATOM 802 C CA . LEU A 1 101 ? -11.978 6.437 17.140 1.00 89.69 101 LEU A CA 1
ATOM 803 C C . LEU A 1 101 ? -13.258 5.792 17.681 1.00 89.69 101 LEU A C 1
ATOM 805 O O . LEU A 1 101 ? -13.352 5.562 18.883 1.00 89.69 101 LEU A O 1
ATOM 809 N N . SER A 1 102 ? -14.219 5.444 16.819 1.00 87.56 102 SER A N 1
ATOM 810 C CA . SER A 1 102 ? -15.436 4.749 17.258 1.00 87.56 102 SER A CA 1
ATOM 811 C C . SER A 1 102 ? -15.144 3.376 17.870 1.00 87.56 102 SER A C 1
ATOM 813 O O . SER A 1 102 ? -15.852 2.961 18.785 1.00 87.56 102 SER A O 1
ATOM 815 N N . ARG A 1 103 ? -14.055 2.711 17.451 1.00 86.31 103 ARG A N 1
ATOM 816 C CA . ARG A 1 103 ? -13.631 1.418 18.013 1.00 86.31 103 ARG A CA 1
ATOM 817 C C . ARG A 1 103 ? -13.201 1.524 19.473 1.00 86.31 103 ARG A C 1
ATOM 819 O O . ARG A 1 103 ? -13.389 0.570 20.215 1.00 86.31 103 ARG A O 1
ATOM 826 N N . LEU A 1 104 ? -12.686 2.680 19.901 1.00 85.25 104 LEU A N 1
ATOM 827 C CA . LEU A 1 104 ? -12.368 2.941 21.310 1.00 85.25 104 LEU A CA 1
ATOM 828 C C . LEU A 1 104 ? -13.614 3.172 22.174 1.00 85.25 104 LEU A C 1
ATOM 830 O O . LEU A 1 104 ? -13.528 3.132 23.401 1.00 85.25 104 LEU A O 1
ATOM 834 N N . GLY A 1 105 ? -14.771 3.444 21.563 1.00 81.69 105 GLY A N 1
ATOM 835 C CA . GLY A 1 105 ? -16.014 3.703 22.282 1.00 81.69 105 GLY A CA 1
ATOM 836 C C . GLY A 1 105 ? -15.863 4.822 23.317 1.00 81.69 105 GLY A C 1
ATOM 837 O O . GLY A 1 105 ? -15.518 5.955 22.984 1.00 81.69 105 GLY A O 1
ATOM 838 N N . ALA A 1 106 ? -16.123 4.502 24.586 1.00 69.56 106 ALA A N 1
ATOM 839 C CA . ALA A 1 106 ? -16.067 5.458 25.694 1.00 69.56 106 ALA A CA 1
ATOM 840 C C . ALA A 1 106 ? -14.658 6.020 25.975 1.00 69.56 106 ALA A C 1
ATOM 842 O O . ALA A 1 106 ? -14.542 7.071 26.605 1.00 69.56 106 ALA A O 1
ATOM 843 N N . GLU A 1 107 ? -13.602 5.350 25.505 1.00 70.94 107 GLU A N 1
ATOM 844 C CA . GLU A 1 107 ? -12.207 5.775 25.679 1.00 70.94 107 GLU A CA 1
ATOM 845 C C . GLU A 1 107 ? -11.723 6.726 24.573 1.00 70.94 107 GLU A C 1
ATOM 847 O O . GLU A 1 107 ? -10.584 7.201 24.601 1.00 70.94 107 GLU A O 1
ATOM 852 N N . ALA A 1 108 ? -12.575 7.032 23.589 1.00 73.94 108 ALA A N 1
ATOM 853 C CA . ALA A 1 108 ? -12.233 7.971 22.534 1.00 73.94 108 ALA A CA 1
ATOM 854 C C . ALA A 1 108 ? -11.984 9.384 23.110 1.00 73.94 108 ALA A C 1
ATOM 856 O O . ALA A 1 108 ? -12.773 9.878 23.927 1.00 73.94 108 ALA A O 1
ATOM 857 N N . PRO A 1 109 ? -10.920 10.089 22.677 1.00 75.62 109 PRO A N 1
ATOM 858 C CA . PRO A 1 109 ? -10.697 11.471 23.078 1.00 75.62 109 PRO A CA 1
ATOM 859 C C . PRO A 1 109 ? -11.890 12.354 22.703 1.00 75.62 109 PRO A C 1
ATOM 861 O O . PRO A 1 109 ? -12.322 12.377 21.555 1.00 75.62 109 PRO A O 1
ATOM 864 N N . LYS A 1 110 ? -12.385 13.141 23.664 1.00 70.44 110 LYS A N 1
ATOM 865 C CA . LYS A 1 110 ? -13.479 14.111 23.443 1.00 70.44 110 LYS A CA 1
ATOM 866 C C . LYS A 1 110 ? -13.027 15.383 22.711 1.00 70.44 110 LYS A C 1
ATOM 868 O O . LYS A 1 110 ? -13.850 16.217 22.355 1.00 70.44 110 LYS A O 1
ATOM 873 N N . SER A 1 111 ? -11.717 15.556 22.546 1.00 65.44 111 SER A N 1
ATOM 874 C CA . SER A 1 111 ? -11.100 16.712 21.895 1.00 65.44 111 SER A CA 1
ATOM 875 C C . SER A 1 111 ? -10.971 16.482 20.388 1.00 65.44 111 SER A C 1
ATOM 877 O O . SER A 1 111 ? -10.542 15.415 19.960 1.00 65.44 111 SER A O 1
ATOM 879 N N . HIS A 1 112 ? -11.277 17.512 19.596 1.00 60.00 112 HIS A N 1
ATOM 880 C CA . HIS A 1 112 ? -11.187 17.511 18.129 1.00 60.00 112 HIS A CA 1
ATOM 881 C C . HIS A 1 112 ? -9.751 17.639 17.574 1.00 60.00 112 HIS A C 1
ATOM 883 O O . HIS A 1 112 ? -9.576 17.814 16.369 1.00 60.00 112 HIS A O 1
ATOM 889 N N . GLY A 1 113 ? -8.723 17.598 18.428 1.00 67.44 113 GLY A N 1
ATOM 890 C CA . GLY A 1 113 ? -7.322 17.661 18.002 1.00 67.44 113 GLY A CA 1
ATOM 891 C C . GLY A 1 113 ? -6.801 16.349 17.403 1.00 67.44 113 GLY A C 1
ATOM 892 O O . GLY A 1 113 ? -7.444 15.304 17.491 1.00 67.44 113 GLY A O 1
ATOM 893 N N . THR A 1 114 ? -5.596 16.390 16.824 1.00 68.19 114 THR A N 1
ATOM 894 C CA . THR A 1 114 ? -4.885 15.188 16.362 1.00 68.19 114 THR A CA 1
ATOM 895 C C . THR A 1 114 ? -4.752 14.187 17.517 1.00 68.19 114 THR A C 1
ATOM 897 O O . THR A 1 114 ? -4.156 14.539 18.541 1.00 68.19 114 THR A O 1
ATOM 900 N N . PRO A 1 115 ? -5.275 12.951 17.393 1.00 77.06 115 PRO A N 1
ATOM 901 C CA . PRO A 1 115 ? -5.191 11.978 18.475 1.00 77.06 115 PRO A CA 1
ATOM 902 C C . PRO A 1 115 ? -3.746 11.654 18.851 1.00 77.06 115 PRO A C 1
ATOM 904 O O . PRO A 1 115 ? -2.863 11.593 17.992 1.00 77.06 115 PRO A O 1
ATOM 907 N N . SER A 1 116 ? -3.504 11.425 20.144 1.00 84.19 116 SER A N 1
ATOM 908 C CA . SER A 1 116 ? -2.165 11.106 20.641 1.00 84.19 116 SER A CA 1
ATOM 909 C C . SER A 1 116 ? -1.650 9.779 20.070 1.00 84.19 116 SER A C 1
ATOM 911 O O . SER A 1 116 ? -2.421 8.903 19.669 1.00 84.19 116 SER A O 1
ATOM 913 N N . ALA A 1 117 ? -0.326 9.592 20.081 1.00 86.38 117 ALA A N 1
ATOM 914 C CA . ALA A 1 117 ? 0.295 8.340 19.641 1.00 86.38 117 ALA A CA 1
ATOM 915 C C . ALA A 1 117 ? -0.232 7.115 20.417 1.00 86.38 117 ALA A C 1
ATOM 917 O O . ALA A 1 117 ? -0.356 6.032 19.847 1.00 86.38 117 ALA A O 1
ATOM 918 N N . THR A 1 118 ? -0.589 7.298 21.692 1.00 87.44 118 THR A N 1
ATOM 919 C CA . THR A 1 118 ? -1.202 6.263 22.534 1.00 87.44 118 THR A CA 1
ATOM 920 C C . THR A 1 118 ? -2.596 5.885 22.041 1.00 87.44 118 THR A C 1
ATOM 922 O O . THR A 1 118 ? -2.882 4.703 21.893 1.00 87.44 118 THR A O 1
ATOM 925 N N . VAL A 1 119 ? -3.437 6.868 21.706 1.00 89.38 119 VAL A N 1
ATOM 926 C CA . VAL A 1 119 ? -4.783 6.623 21.155 1.00 89.38 119 VAL A CA 1
ATOM 927 C C . VAL A 1 119 ? -4.680 5.859 19.838 1.00 89.38 119 VAL A C 1
ATOM 929 O O . VAL A 1 119 ? -5.351 4.847 19.658 1.00 89.38 119 VAL A O 1
ATOM 932 N N . ARG A 1 120 ? -3.768 6.278 18.950 1.00 91.88 120 ARG A N 1
ATOM 933 C CA . ARG A 1 120 ? -3.522 5.579 17.683 1.00 91.88 120 ARG A CA 1
ATOM 934 C C . ARG A 1 120 ? -3.075 4.133 17.903 1.00 91.88 120 ARG A C 1
ATOM 936 O O . ARG A 1 120 ? -3.534 3.250 17.185 1.00 91.88 120 ARG A O 1
ATOM 943 N N . ARG A 1 121 ? -2.201 3.883 18.884 1.00 93.38 121 ARG A N 1
ATOM 944 C CA . ARG A 1 121 ? -1.760 2.525 19.240 1.00 93.38 121 ARG A CA 1
ATOM 945 C C . ARG A 1 121 ? -2.930 1.670 19.728 1.00 93.38 121 ARG A C 1
ATOM 947 O O . ARG A 1 121 ? -3.064 0.546 19.268 1.00 93.38 121 ARG A O 1
ATOM 954 N N . ASN A 1 122 ? -3.792 2.202 20.589 1.00 93.44 122 ASN A N 1
ATOM 955 C CA . ASN A 1 122 ? -4.947 1.455 21.090 1.00 93.44 122 ASN A CA 1
ATOM 956 C C . ASN A 1 122 ? -5.937 1.124 19.965 1.00 93.44 122 ASN A C 1
ATOM 958 O O . ASN A 1 122 ? -6.372 -0.019 19.851 1.00 93.44 122 ASN A O 1
ATOM 962 N N . CYS A 1 123 ? -6.229 2.084 19.078 1.00 94.38 123 CYS A N 1
ATOM 963 C CA . CYS A 1 123 ? -7.025 1.816 17.879 1.00 94.38 123 CYS A CA 1
ATOM 964 C C . CYS A 1 123 ? -6.391 0.720 17.014 1.00 94.38 123 CYS A C 1
ATOM 966 O O . CYS A 1 123 ? -7.107 -0.129 16.502 1.00 94.38 123 CYS A O 1
ATOM 968 N N . TYR A 1 124 ? -5.061 0.708 16.880 1.00 95.69 124 TYR A N 1
ATOM 969 C CA . TYR A 1 124 ? -4.365 -0.291 16.070 1.00 95.69 124 TYR A CA 1
ATOM 970 C C . TYR A 1 124 ? -4.508 -1.711 16.627 1.00 95.69 124 TYR A C 1
ATOM 972 O O . TYR A 1 124 ? -4.729 -2.655 15.873 1.00 95.69 124 TYR A O 1
ATOM 980 N N . GLU A 1 125 ? -4.421 -1.878 17.946 1.00 95.44 125 GLU A N 1
ATOM 981 C CA . GLU A 1 125 ? -4.659 -3.181 18.573 1.00 95.44 125 GLU A CA 1
ATOM 982 C C . GLU A 1 125 ? -6.105 -3.645 18.355 1.00 95.44 125 GLU A C 1
ATOM 984 O O . GLU A 1 125 ? -6.329 -4.772 17.916 1.00 95.44 125 GLU A O 1
ATOM 989 N N . LEU A 1 126 ? -7.084 -2.754 18.541 1.00 95.69 126 LEU A N 1
ATOM 990 C CA . LEU A 1 126 ? -8.494 -3.058 18.270 1.00 95.69 126 LEU A CA 1
ATOM 991 C C . LEU A 1 126 ? -8.763 -3.344 16.786 1.00 95.69 126 LEU A C 1
ATOM 993 O O . LEU A 1 126 ? -9.589 -4.198 16.460 1.00 95.69 126 LEU A O 1
ATOM 997 N N . PHE A 1 127 ? -8.049 -2.668 15.885 1.00 95.81 127 PHE A N 1
ATOM 998 C CA . PHE A 1 127 ? -8.087 -2.923 14.450 1.00 95.81 127 PHE A CA 1
ATOM 999 C C . PHE A 1 127 ? -7.650 -4.351 14.140 1.00 95.81 127 PHE A C 1
ATOM 1001 O O . PHE A 1 127 ? -8.395 -5.082 13.491 1.00 95.81 127 PHE A O 1
ATOM 1008 N N . LYS A 1 128 ? -6.505 -4.789 14.675 1.00 95.94 128 LYS A N 1
ATOM 1009 C CA . LYS A 1 128 ? -6.034 -6.171 14.506 1.00 95.94 128 LYS 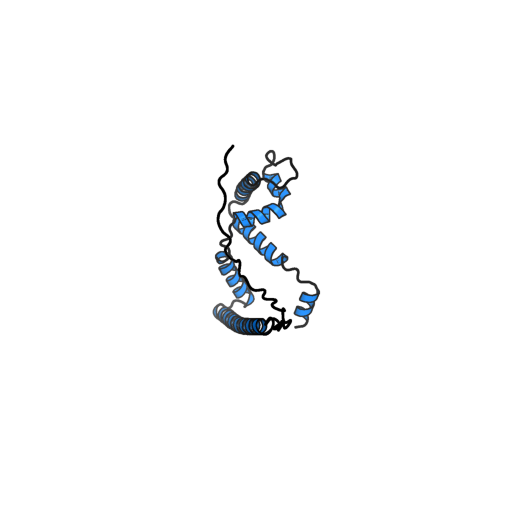A CA 1
ATOM 1010 C C . LYS A 1 128 ? -7.008 -7.184 15.102 1.00 95.94 128 LYS A C 1
ATOM 1012 O O . LYS A 1 128 ? -7.278 -8.199 14.478 1.00 95.94 128 LYS A O 1
ATOM 1017 N N . MET A 1 129 ? -7.580 -6.897 16.272 1.00 95.12 129 MET A N 1
ATOM 1018 C CA . MET A 1 129 ? -8.575 -7.777 16.900 1.00 95.12 129 MET A CA 1
ATOM 1019 C C . MET A 1 129 ? -9.871 -7.893 16.089 1.00 95.12 129 MET A C 1
ATOM 1021 O O . MET A 1 129 ? -10.521 -8.932 16.129 1.00 95.12 129 MET A O 1
ATOM 1025 N N . SER A 1 130 ? -10.244 -6.845 15.350 1.00 95.00 130 SER A N 1
ATOM 1026 C CA . SER A 1 130 ? -11.431 -6.850 14.484 1.00 95.00 130 SER A CA 1
ATOM 1027 C C . SER A 1 130 ? -11.205 -7.623 13.179 1.00 95.00 130 SER A C 1
ATOM 1029 O O . SER A 1 130 ? -12.167 -8.084 12.570 1.00 95.00 130 SER A O 1
ATOM 1031 N N . PHE A 1 131 ? -9.945 -7.770 12.756 1.00 94.75 131 PHE A N 1
ATOM 1032 C CA . PHE A 1 131 ? -9.543 -8.419 11.505 1.00 94.75 131 PHE A CA 1
ATOM 1033 C C . PHE A 1 131 ? -8.344 -9.358 11.723 1.00 94.75 131 PHE A C 1
ATOM 1035 O O . PHE A 1 131 ? -7.287 -9.145 11.128 1.00 94.75 131 PHE A O 1
ATOM 1042 N N . PRO A 1 132 ? -8.467 -10.391 12.573 1.00 91.81 132 PRO A N 1
ATOM 1043 C CA . PRO A 1 132 ? -7.321 -11.171 13.052 1.00 91.81 132 PRO A CA 1
ATOM 1044 C C . PRO A 1 132 ? -6.484 -11.789 11.926 1.00 91.81 132 PRO A C 1
ATOM 1046 O O . PRO A 1 132 ? -5.259 -11.803 12.023 1.00 91.81 132 PRO A O 1
ATOM 1049 N N . ASP A 1 133 ? -7.134 -12.210 10.839 1.00 91.94 133 ASP A N 1
ATOM 1050 C CA . ASP A 1 133 ? -6.478 -12.909 9.730 1.00 91.94 133 ASP A CA 1
ATOM 1051 C C . ASP A 1 133 ? -6.158 -12.007 8.529 1.00 91.94 133 ASP A C 1
ATOM 1053 O O . ASP A 1 133 ? -5.398 -12.406 7.654 1.00 91.94 133 ASP A O 1
ATOM 1057 N N . THR A 1 134 ? -6.737 -10.803 8.456 1.00 91.88 134 THR A N 1
ATOM 1058 C CA . THR A 1 134 ? -6.701 -9.965 7.239 1.00 91.88 134 THR A CA 1
ATOM 1059 C C . THR A 1 134 ? -6.223 -8.538 7.486 1.00 91.88 134 THR A C 1
ATOM 1061 O O . THR A 1 134 ? -6.204 -7.726 6.564 1.00 91.88 134 THR A O 1
ATOM 1064 N N . TRP A 1 135 ? -5.865 -8.181 8.722 1.00 94.62 135 TRP A N 1
ATOM 1065 C CA . TRP A 1 135 ? -5.477 -6.812 9.068 1.00 94.62 135 TRP A CA 1
ATOM 1066 C C . TRP A 1 135 ? -4.265 -6.315 8.261 1.00 94.62 135 TRP A C 1
ATOM 1068 O O . TRP A 1 135 ? -4.196 -5.128 7.959 1.00 94.62 135 TRP A O 1
ATOM 1078 N N . GLN A 1 136 ? -3.337 -7.205 7.892 1.00 91.81 136 GLN A N 1
ATOM 1079 C CA . GLN A 1 136 ? -2.169 -6.876 7.065 1.00 91.81 136 GLN A CA 1
ATOM 1080 C C . GLN A 1 136 ? -2.588 -6.545 5.636 1.00 91.81 136 GLN A C 1
ATOM 1082 O O . GLN A 1 136 ? -2.328 -5.441 5.166 1.00 91.81 136 GLN A O 1
ATOM 1087 N N . ASP A 1 137 ? -3.346 -7.448 5.011 1.00 89.00 137 ASP A N 1
ATOM 1088 C CA . ASP A 1 137 ? -3.864 -7.280 3.652 1.00 89.00 137 ASP A CA 1
ATOM 1089 C C . ASP A 1 137 ? -4.700 -5.999 3.510 1.00 89.00 137 ASP A C 1
ATOM 1091 O O . ASP A 1 137 ? -4.619 -5.311 2.496 1.00 89.00 137 ASP A O 1
ATOM 1095 N N . ILE A 1 138 ? -5.483 -5.636 4.535 1.00 93.12 138 ILE A N 1
ATOM 1096 C CA . ILE A 1 138 ? -6.264 -4.388 4.546 1.00 93.12 138 ILE A CA 1
ATOM 1097 C C . ILE A 1 138 ? -5.348 -3.158 4.473 1.00 93.12 138 ILE A C 1
ATOM 1099 O O . ILE A 1 138 ? -5.669 -2.197 3.772 1.00 93.12 138 ILE A O 1
ATOM 1103 N N . LEU A 1 139 ? -4.229 -3.165 5.204 1.00 93.00 139 LEU A N 1
ATOM 1104 C CA . LEU A 1 139 ? -3.286 -2.046 5.216 1.00 93.00 139 LEU A CA 1
ATOM 1105 C C . LEU A 1 139 ? -2.470 -1.972 3.932 1.00 93.00 139 LEU A C 1
ATOM 1107 O O . LEU A 1 139 ? -2.312 -0.883 3.387 1.00 93.00 139 LEU A O 1
ATOM 1111 N N . GLU A 1 140 ? -2.006 -3.115 3.435 1.00 87.75 140 GLU A N 1
ATOM 1112 C CA . GLU A 1 140 ? -1.295 -3.194 2.160 1.00 87.75 140 GLU A CA 1
ATOM 1113 C C . GLU A 1 140 ? -2.189 -2.716 1.008 1.00 87.75 140 GLU A C 1
ATOM 1115 O O . GLU A 1 140 ? -1.779 -1.866 0.221 1.00 87.75 140 GLU A O 1
ATOM 1120 N N . LEU A 1 141 ? -3.452 -3.155 0.962 1.00 88.19 141 LEU A N 1
ATOM 1121 C CA . LEU A 1 141 ? -4.402 -2.726 -0.064 1.00 88.19 141 LEU A CA 1
ATOM 1122 C C . LEU A 1 141 ? -4.724 -1.226 0.022 1.00 88.19 141 LEU A C 1
ATOM 1124 O O . LEU A 1 141 ? -4.895 -0.572 -1.007 1.00 88.19 141 LEU A O 1
ATOM 1128 N N . HIS A 1 142 ? -4.823 -0.665 1.232 1.00 89.44 142 HIS A N 1
ATOM 1129 C CA . HIS A 1 142 ? -5.021 0.778 1.416 1.00 89.44 142 HIS A CA 1
ATOM 1130 C C . HIS A 1 142 ? -3.827 1.580 0.884 1.00 89.44 142 HIS A C 1
ATOM 1132 O O . HIS A 1 142 ? -4.029 2.569 0.179 1.00 89.44 142 HIS A O 1
ATOM 1138 N N . GLU A 1 143 ? -2.600 1.134 1.156 1.00 84.00 143 GLU A N 1
ATOM 1139 C CA . GLU A 1 143 ? -1.378 1.775 0.663 1.00 84.00 143 GLU A CA 1
ATOM 1140 C C . GLU A 1 143 ? -1.248 1.663 -0.865 1.00 84.00 143 GLU A C 1
ATOM 1142 O O . GLU A 1 143 ? -0.977 2.661 -1.538 1.00 84.00 143 GLU A O 1
ATOM 1147 N N . GLU A 1 144 ? -1.534 0.490 -1.437 1.00 82.31 144 GLU A N 1
ATOM 1148 C CA . GLU A 1 144 ? -1.599 0.287 -2.889 1.00 82.31 144 GLU A CA 1
ATOM 1149 C C . GLU A 1 144 ? -2.633 1.211 -3.547 1.00 82.31 144 GLU A C 1
ATOM 1151 O O . GLU A 1 144 ? -2.331 1.891 -4.534 1.00 82.31 144 GLU A O 1
ATOM 1156 N N . ALA A 1 145 ? -3.839 1.302 -2.980 1.00 81.56 145 ALA A N 1
ATOM 1157 C CA . ALA A 1 145 ? -4.881 2.194 -3.477 1.00 81.56 145 ALA A CA 1
ATOM 1158 C C . ALA A 1 145 ? -4.459 3.670 -3.395 1.00 81.56 145 ALA A C 1
ATOM 1160 O O . ALA A 1 145 ? -4.694 4.429 -4.338 1.00 81.56 145 ALA A O 1
ATOM 1161 N N . ALA A 1 146 ? -3.798 4.081 -2.309 1.00 79.00 146 ALA A N 1
ATOM 1162 C CA . ALA A 1 146 ? -3.284 5.437 -2.151 1.00 79.00 146 ALA A CA 1
ATOM 1163 C C . ALA A 1 146 ? -2.203 5.773 -3.194 1.00 79.00 146 ALA A C 1
ATOM 1165 O O . ALA A 1 146 ? -2.203 6.882 -3.730 1.00 79.00 146 ALA A O 1
ATOM 1166 N N . MET A 1 147 ? -1.325 4.827 -3.541 1.00 72.81 147 MET A N 1
ATOM 1167 C CA . MET A 1 147 ? -0.331 5.010 -4.607 1.00 72.81 147 MET A CA 1
ATOM 1168 C C . MET A 1 147 ? -0.978 5.156 -5.990 1.00 72.81 147 MET A C 1
ATOM 1170 O O . MET A 1 147 ? -0.577 6.023 -6.766 1.00 72.81 147 MET A O 1
ATOM 1174 N N . LEU A 1 148 ? -2.005 4.355 -6.289 1.00 71.06 148 LEU A N 1
ATOM 1175 C CA . LEU A 1 148 ? -2.724 4.411 -7.567 1.00 71.06 148 LEU A CA 1
ATOM 1176 C C . LEU A 1 148 ? -3.538 5.705 -7.725 1.00 71.06 148 LEU A C 1
ATOM 1178 O O . LEU A 1 148 ? -3.571 6.291 -8.805 1.00 71.06 148 LEU A O 1
ATOM 1182 N N . LEU A 1 149 ? -4.179 6.168 -6.649 1.00 71.00 149 LEU A N 1
ATOM 1183 C CA . LEU A 1 149 ? -4.964 7.407 -6.636 1.00 71.00 149 LEU A CA 1
ATOM 1184 C C . LEU A 1 149 ? -4.089 8.666 -6.509 1.00 71.00 149 LEU A C 1
ATOM 1186 O O . LEU A 1 149 ? -4.503 9.748 -6.923 1.00 71.00 149 LEU A O 1
ATOM 1190 N N . GLY A 1 150 ? -2.878 8.528 -5.961 1.00 55.66 150 GLY A N 1
ATOM 1191 C CA . GLY A 1 150 ? -1.898 9.597 -5.764 1.00 55.66 150 GLY A CA 1
ATOM 1192 C C . GLY A 1 150 ? -1.236 10.112 -7.045 1.00 55.66 150 GLY A C 1
ATOM 1193 O O . GLY A 1 150 ? -0.485 11.086 -6.980 1.00 55.66 150 GLY A O 1
ATOM 1194 N N . VAL A 1 151 ? -1.525 9.518 -8.208 1.00 50.84 151 VAL A N 1
ATOM 1195 C CA . VAL A 1 151 ? -1.159 10.076 -9.514 1.00 50.84 151 VAL A CA 1
ATOM 1196 C C . VAL A 1 151 ? -2.357 10.853 -10.069 1.00 50.84 151 VAL A C 1
ATOM 1198 O O . VAL A 1 151 ? -3.222 10.265 -10.723 1.00 50.84 151 VAL A O 1
ATOM 1201 N N . PRO A 1 152 ? -2.447 12.182 -9.872 1.00 46.50 152 PRO A N 1
ATOM 1202 C CA . PRO A 1 152 ? -3.395 12.991 -10.618 1.00 46.50 152 PRO A CA 1
ATOM 1203 C C . PRO A 1 152 ? -2.948 13.036 -12.083 1.00 46.50 152 PRO A C 1
ATOM 1205 O O . PRO A 1 152 ? -2.270 13.964 -12.520 1.00 46.50 152 PRO A O 1
ATOM 1208 N N . GLN A 1 153 ? -3.339 12.038 -12.876 1.00 52.59 153 GLN A N 1
ATOM 1209 C CA . GLN A 1 153 ? -3.308 12.191 -14.321 1.00 52.59 153 GLN A CA 1
ATOM 1210 C C . GLN A 1 153 ? -4.409 13.177 -14.710 1.00 52.59 15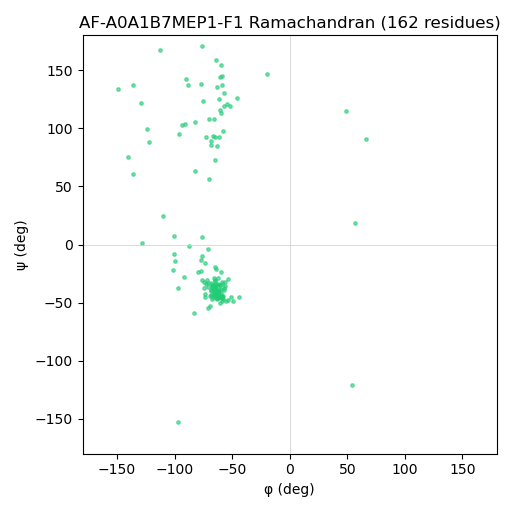3 GLN A C 1
ATOM 1212 O O . GLN A 1 153 ? -5.614 12.887 -14.660 1.00 52.59 153 GLN A O 1
ATOM 1217 N N . THR A 1 154 ? -3.977 14.372 -15.099 1.00 67.06 154 THR A N 1
ATOM 1218 C CA . THR A 1 154 ? -4.857 15.371 -15.699 1.00 67.06 154 THR A CA 1
ATOM 1219 C C . THR A 1 154 ? -5.483 14.799 -16.974 1.00 67.06 154 THR A C 1
ATOM 1221 O O . THR A 1 154 ? -4.927 13.910 -17.621 1.00 67.06 154 THR A O 1
ATOM 1224 N N . VAL A 1 155 ? -6.657 15.304 -17.361 1.00 61.28 155 VAL A N 1
ATOM 1225 C CA . VAL A 1 155 ? -7.333 14.910 -18.615 1.00 61.28 155 VAL A CA 1
ATOM 1226 C C . VAL A 1 155 ? -6.400 15.067 -19.827 1.00 61.28 155 V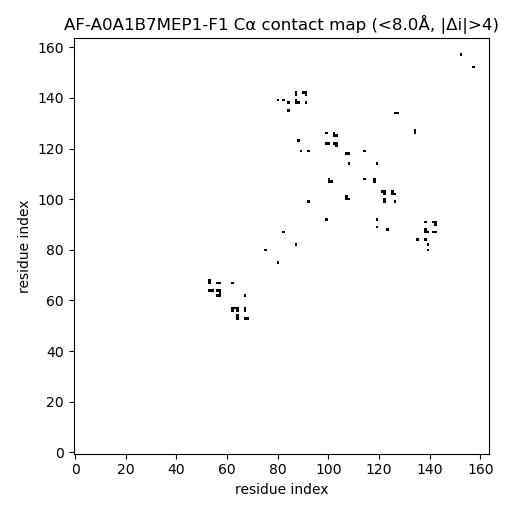AL A C 1
ATOM 1228 O O . VAL A 1 155 ? -6.469 14.275 -20.759 1.00 61.28 155 VAL A O 1
ATOM 1231 N N . ALA A 1 156 ? -5.463 16.020 -19.772 1.00 54.66 156 ALA A N 1
ATOM 1232 C CA . ALA A 1 156 ? -4.432 16.217 -20.787 1.00 54.66 156 ALA A CA 1
ATOM 1233 C C . ALA A 1 156 ? -3.438 15.042 -20.891 1.00 54.66 156 ALA A C 1
ATOM 1235 O O . ALA A 1 156 ? -3.063 14.673 -22.000 1.00 54.66 156 ALA A O 1
ATOM 1236 N N . MET A 1 157 ? -3.050 14.416 -19.773 1.00 57.09 157 MET A N 1
ATOM 1237 C CA . MET A 1 157 ? -2.183 13.226 -19.787 1.00 57.09 157 MET A CA 1
ATOM 1238 C C . MET A 1 157 ? -2.908 12.010 -20.371 1.00 57.09 157 MET A C 1
ATOM 1240 O O . MET A 1 157 ? -2.366 11.336 -21.242 1.00 57.09 157 MET A O 1
ATOM 1244 N N . ARG A 1 158 ? -4.171 11.793 -19.978 1.00 57.31 158 ARG A N 1
ATOM 1245 C CA . ARG A 1 158 ? -5.011 10.729 -20.560 1.00 57.31 158 ARG A CA 1
ATOM 1246 C C . ARG A 1 158 ? -5.289 10.946 -22.048 1.00 57.31 158 ARG A C 1
ATOM 1248 O O . ARG A 1 158 ? -5.338 9.989 -22.811 1.00 57.31 158 ARG A O 1
ATOM 1255 N N . GLY A 1 159 ?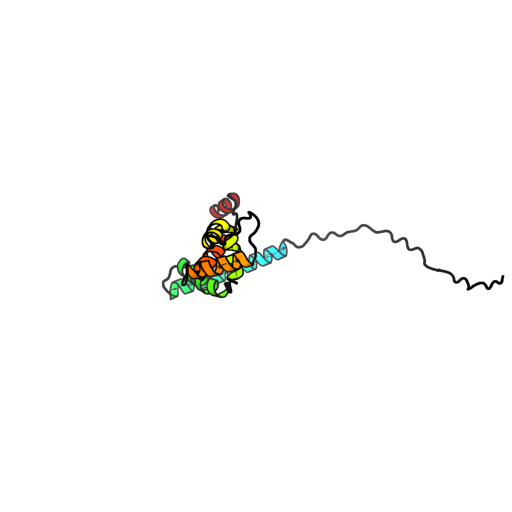 -5.433 12.201 -22.473 1.00 67.19 159 GLY A N 1
ATOM 1256 C CA . GLY A 1 159 ? -5.599 12.557 -23.882 1.00 67.19 159 GLY A CA 1
ATOM 1257 C C . GLY A 1 159 ? -4.374 12.231 -24.740 1.00 67.19 159 GLY A C 1
ATOM 1258 O O . GLY A 1 159 ? -4.538 11.829 -25.887 1.00 67.19 159 GLY A O 1
ATOM 1259 N N . GLN A 1 160 ? -3.159 12.349 -24.194 1.00 60.22 160 GLN A N 1
ATOM 1260 C CA . GLN A 1 160 ? -1.935 11.965 -24.908 1.00 60.22 160 GLN A CA 1
ATOM 1261 C C . GLN A 1 160 ? -1.741 10.447 -24.995 1.00 60.22 160 GLN A C 1
ATOM 1263 O O . GLN A 1 160 ? -1.217 9.969 -25.997 1.00 60.22 160 GLN A O 1
ATOM 1268 N N . GLU A 1 161 ? -2.182 9.687 -23.990 1.00 53.34 161 GLU A N 1
ATOM 1269 C CA . GLU A 1 161 ? -2.159 8.217 -24.036 1.00 53.34 161 GLU A CA 1
ATOM 1270 C C . GLU A 1 161 ? -3.136 7.648 -25.076 1.00 53.34 161 GLU A C 1
ATOM 1272 O O . GLU A 1 161 ? -2.804 6.672 -25.737 1.00 53.34 161 GLU A O 1
ATOM 1277 N N . PHE A 1 162 ? -4.298 8.279 -25.276 1.00 59.91 162 PHE A N 1
ATOM 1278 C CA . PHE A 1 162 ? -5.294 7.854 -26.272 1.00 59.91 162 PHE A CA 1
ATOM 1279 C C . PHE A 1 162 ? -4.954 8.221 -27.726 1.00 59.91 162 PHE A C 1
ATOM 1281 O O . PHE A 1 162 ? -5.628 7.750 -28.640 1.00 59.91 162 PHE A O 1
ATOM 1288 N N . GLN A 1 163 ? -3.967 9.095 -27.949 1.00 53.53 163 GLN A N 1
ATOM 1289 C CA . GLN A 1 163 ? -3.514 9.491 -29.290 1.00 53.53 163 GLN A CA 1
ATOM 1290 C C . GLN A 1 163 ? -2.225 8.786 -29.742 1.00 53.53 163 GLN A C 1
ATOM 1292 O O . GLN A 1 163 ? -1.684 9.130 -30.794 1.00 53.53 163 GLN A O 1
ATOM 1297 N N . LYS A 1 164 ? -1.741 7.807 -28.972 1.00 45.97 164 LYS A N 1
ATOM 1298 C CA . LYS A 1 164 ? -0.794 6.795 -29.451 1.00 45.97 164 LYS A CA 1
ATOM 1299 C C . LYS A 1 164 ? -1.546 5.559 -29.923 1.00 45.97 164 LYS A C 1
ATOM 1301 O O . LYS A 1 164 ? -1.043 4.939 -30.883 1.00 45.97 164 LYS A O 1
#

Organism: NCBI:txid1314800

Secondary structure (DSSP, 8-state):
--------------------------------SHHHHHHHHHHHHHHHHHHHHHHHHHHHHT--HHHHHHHHHHHHHHHH----HHHHHHHHHHHTHHHHHHHTGGGS-SSSSPPPHHHHHHHHHHHHHHSTTTHHHHHHHHHHHHHHHT----HHHHHHHTT-

Foldseek 3Di:
DDDDDDDDDDDPDDDDDPDDPDDDPPPPPDPPPPVVVVVVVVVVVVVVVVVVVLVVVCVVVVNPSVVSVVVVCVVVLVVVPCPPLLVLLVVVCVVCVVVLLVLCPPNRDPDPDDDDPVSSVVSLVSLCVVVVPCSSVVSSVSVVVCVVVVDPPDVVNVVVVVVD

pLDDT: mean 74.1, std 19.91, range [36.06, 97.19]